Protein AF-A0AA37H0P9-F1 (afdb_monomer)

InterPro domains:
  IPR018289 MULE transposase domain [PF10551] (1-95)

pLDDT: mean 77.94, std 22.13, range [28.78, 97.38]

Solvent-accessible surface area (backbone atoms only — not comparable to full-atom values): 9605 Å² total; per-residue (Å²): 65,52,72,44,71,77,77,48,101,83,53,40,36,40,36,42,37,62,45,73,46,99,83,74,43,80,44,84,74,50,77,45,80,39,88,59,97,38,39,66,52,41,32,50,54,48,50,55,50,48,53,50,32,60,75,72,67,55,77,82,65,72,64,47,48,27,74,72,52,66,34,51,51,50,19,45,44,73,76,40,71,86,42,43,76,46,67,33,64,67,52,51,52,52,51,51,52,55,54,47,60,76,69,59,82,68,81,78,69,79,76,59,56,72,65,55,49,51,50,51,53,51,52,53,52,59,59,54,68,76,67,71,80,86,83,76,96,71,98,80,86,80,88,89,85,88,90,88,81,88,89,81,137

Radius of gyration: 22.28 Å; Cα contacts (8 Å, |Δi|>4): 137; chains: 1; bounding box: 34×63×50 Å

Secondary structure (DSSP, 8-state):
-EEE-S-STT---EEEEEEE-TTS-EEEEEEEE-SS--HHHHHHHHHHHHHHHHHTTPPPPSEEEE---HHHHHHHHHH-TTSEEEE-HHHHHHHHHHHHHHH--S-------HHHHHHHHHHHHHHHTT-PPS----S---SS--SS-----

Foldseek 3Di:
DEWDFPPDPVTFIKDWDWDADPVRDIDTDDIDTDNDDALVRLLVVLVVVVVVCVVVVPDDDQEDEYLPDPSNVVSCCVNPVRHHYDYDPVNVVVVCVVVCVVPDPDPPPPPPPPVVVVVVVVVVVVVVVVDDDPDDDDPDDPDPDDDPDDPDD

Nearest PDB structures (foldseek):
  7d5s-assembly1_3D  TM=2.917E-01  e=1.692E-02  Saccharomyces cerevisiae S288C
  8ifk-assembly1_B  TM=5.464E-01  e=1.808E-01  Thermoflavifilum thermophilum
  7mqa-assembly1_SB  TM=2.541E-01  e=8.407E-01  Homo sapiens

Structure (mmCIF, N/CA/C/O backbone):
data_AF-A0AA37H0P9-F1
#
_entry.id   AF-A0AA37H0P9-F1
#
loop_
_atom_site.group_PDB
_atom_site.id
_atom_site.type_symbol
_atom_site.label_atom_id
_atom_site.label_alt_id
_atom_site.label_comp_id
_atom_site.label_asym_id
_atom_site.label_entity_id
_atom_site.label_seq_id
_atom_site.pdbx_PDB_ins_code
_atom_site.Cartn_x
_atom_site.Cartn_y
_atom_site.Cartn_z
_atom_site.occupancy
_atom_site.B_iso_or_equiv
_atom_site.auth_seq_id
_atom_site.auth_comp_id
_atom_site.auth_asym_id
_atom_site.auth_atom_id
_atom_site.pdbx_PDB_model_num
ATOM 1 N N . MET A 1 1 ? -2.836 -3.805 -4.528 1.00 92.62 1 MET A N 1
ATOM 2 C CA . MET A 1 1 ? -3.007 -2.369 -4.255 1.00 92.62 1 MET A CA 1
ATOM 3 C C . MET A 1 1 ? -2.323 -1.640 -5.374 1.00 92.62 1 MET A C 1
ATOM 5 O O . MET A 1 1 ? -1.211 -2.029 -5.720 1.00 92.62 1 MET A O 1
ATOM 9 N N . ASP A 1 2 ? -3.015 -0.686 -5.965 1.00 90.75 2 ASP A N 1
ATOM 10 C CA . ASP A 1 2 ? -2.534 0.040 -7.132 1.00 90.75 2 ASP A CA 1
ATOM 11 C C . ASP A 1 2 ? -3.123 1.446 -7.122 1.00 90.75 2 ASP A C 1
ATOM 13 O O . ASP A 1 2 ? -4.202 1.652 -6.557 1.00 90.75 2 ASP A O 1
ATOM 17 N N . ALA A 1 3 ? -2.420 2.401 -7.716 1.00 88.19 3 ALA A N 1
ATOM 18 C CA . ALA A 1 3 ? -2.916 3.755 -7.874 1.00 88.19 3 ALA A CA 1
ATOM 19 C C . ALA A 1 3 ? -3.103 4.055 -9.363 1.00 88.19 3 ALA A C 1
ATOM 21 O O . ALA A 1 3 ? -2.183 3.962 -10.173 1.00 88.19 3 ALA A O 1
ATOM 22 N N . THR A 1 4 ? -4.341 4.364 -9.747 1.00 83.94 4 THR A N 1
ATOM 23 C CA . THR A 1 4 ? -4.698 4.637 -11.140 1.00 83.94 4 THR A CA 1
ATOM 24 C C . THR A 1 4 ? -4.865 6.134 -11.368 1.00 83.94 4 THR A C 1
ATOM 26 O O . THR A 1 4 ? -5.577 6.832 -10.643 1.00 83.94 4 THR A O 1
ATOM 29 N N . TYR A 1 5 ? -4.239 6.619 -12.437 1.00 80.38 5 TYR A N 1
ATOM 30 C CA . TYR A 1 5 ? -4.270 8.014 -12.867 1.00 80.38 5 TYR A CA 1
ATOM 31 C C . TYR A 1 5 ? -5.344 8.260 -13.934 1.00 80.38 5 TYR A C 1
ATOM 33 O O . TYR A 1 5 ? -5.801 7.336 -14.604 1.00 80.38 5 TYR A O 1
ATOM 41 N N . ASN A 1 6 ? -5.695 9.530 -14.158 1.00 73.06 6 ASN A N 1
ATOM 42 C CA . ASN A 1 6 ? -6.623 9.975 -15.211 1.00 73.06 6 ASN A CA 1
ATOM 43 C C . ASN A 1 6 ? -8.069 9.463 -15.071 1.00 73.06 6 ASN A C 1
ATOM 45 O O . ASN A 1 6 ? -8.812 9.403 -16.049 1.00 73.06 6 ASN A O 1
ATOM 49 N N . VAL A 1 7 ? -8.493 9.115 -13.857 1.00 65.31 7 VAL A N 1
ATOM 50 C CA . VAL A 1 7 ? -9.825 8.542 -13.591 1.00 65.31 7 VAL A CA 1
ATOM 51 C C . VAL A 1 7 ? -10.932 9.582 -13.369 1.00 65.31 7 VAL A C 1
ATOM 53 O O . VAL A 1 7 ? -12.100 9.218 -13.256 1.00 65.31 7 VAL A O 1
ATOM 56 N N . ASN A 1 8 ? -10.614 10.880 -13.276 1.00 68.06 8 ASN A N 1
ATOM 57 C CA . ASN A 1 8 ? -11.619 11.918 -13.023 1.00 68.06 8 ASN A CA 1
ATOM 58 C C . ASN A 1 8 ? -11.205 13.314 -13.546 1.00 68.06 8 ASN A C 1
ATOM 60 O O . ASN A 1 8 ? -10.030 13.575 -13.796 1.00 68.06 8 ASN A O 1
ATOM 64 N N . ARG A 1 9 ? -12.177 14.237 -13.659 1.00 75.44 9 ARG A N 1
ATOM 65 C CA . ARG A 1 9 ? -11.996 15.597 -14.226 1.00 75.44 9 ARG A CA 1
ATOM 66 C C . ARG A 1 9 ? -10.973 16.481 -13.504 1.00 75.44 9 ARG A C 1
ATOM 68 O O . ARG A 1 9 ? -10.554 17.491 -14.056 1.00 75.44 9 ARG A O 1
ATOM 75 N N . PHE A 1 10 ? -10.645 16.150 -12.261 1.00 72.94 10 PHE A N 1
ATOM 76 C CA . PHE A 1 10 ? -9.747 16.918 -11.402 1.00 72.94 10 PHE A CA 1
ATOM 77 C C . PHE A 1 10 ? -8.348 16.304 -11.317 1.00 72.94 10 PHE A C 1
ATOM 79 O O . PHE A 1 10 ? -7.449 16.918 -10.751 1.00 72.94 10 PHE A O 1
ATOM 86 N N . ASN A 1 11 ? -8.178 15.104 -11.877 1.00 73.75 11 ASN A N 1
ATOM 87 C CA . ASN A 1 11 ? -6.939 14.346 -11.929 1.00 73.75 11 ASN A CA 1
ATOM 88 C C . ASN A 1 11 ? -6.264 13.901 -10.597 1.00 73.75 11 ASN A C 1
ATOM 90 O O . ASN A 1 11 ? -5.074 13.596 -10.664 1.00 73.75 11 ASN A O 1
ATOM 94 N N . PRO A 1 12 ? -6.916 13.800 -9.408 1.00 82.62 12 PRO A N 1
ATOM 95 C CA . PRO A 1 12 ? -6.338 13.057 -8.293 1.00 82.62 12 PRO A CA 1
ATOM 96 C C . PRO A 1 12 ? -6.234 11.561 -8.618 1.00 82.62 12 PRO A C 1
ATOM 98 O O . PRO A 1 12 ? -7.172 11.015 -9.221 1.00 82.62 12 PRO A O 1
ATOM 101 N N . PRO A 1 13 ? -5.144 10.897 -8.199 1.00 85.38 13 PRO A N 1
ATOM 102 C CA . PRO A 1 13 ? -5.029 9.450 -8.264 1.00 85.38 13 PRO A CA 1
ATOM 103 C C . PRO A 1 13 ? -6.109 8.731 -7.455 1.00 85.38 13 PRO A C 1
ATOM 105 O O . PRO A 1 13 ? -6.470 9.145 -6.349 1.00 85.38 13 PRO A O 1
ATOM 108 N N . LEU A 1 14 ? -6.615 7.637 -8.021 1.00 89.94 14 LEU A N 1
ATOM 109 C CA . LEU A 1 14 ? -7.489 6.693 -7.335 1.00 89.94 14 LEU A CA 1
ATOM 110 C C . LEU A 1 14 ? -6.640 5.542 -6.811 1.00 89.94 14 LEU A C 1
ATOM 112 O O . LEU A 1 14 ? -6.141 4.736 -7.593 1.00 89.94 14 LEU A O 1
ATOM 116 N N . PHE A 1 15 ? -6.508 5.454 -5.495 1.00 92.56 15 PHE A N 1
ATOM 117 C CA . PHE A 1 15 ? -5.853 4.340 -4.832 1.00 92.56 15 PHE A CA 1
ATOM 118 C C . PHE A 1 15 ? -6.860 3.219 -4.568 1.00 92.56 15 PHE A C 1
ATOM 120 O O . PHE A 1 15 ? -7.876 3.426 -3.904 1.00 92.56 15 PHE A O 1
ATOM 127 N N . GLU A 1 16 ? -6.585 2.024 -5.080 1.00 93.88 16 GLU A N 1
ATOM 128 C CA . GLU A 1 16 ? -7.494 0.885 -5.019 1.00 93.88 16 GLU A CA 1
ATOM 129 C C . GLU A 1 16 ? -6.914 -0.252 -4.167 1.00 93.88 16 GLU A C 1
ATOM 131 O O . GLU A 1 16 ? -5.779 -0.719 -4.353 1.00 93.88 16 GLU A O 1
ATOM 136 N N . ILE A 1 17 ? -7.722 -0.731 -3.219 1.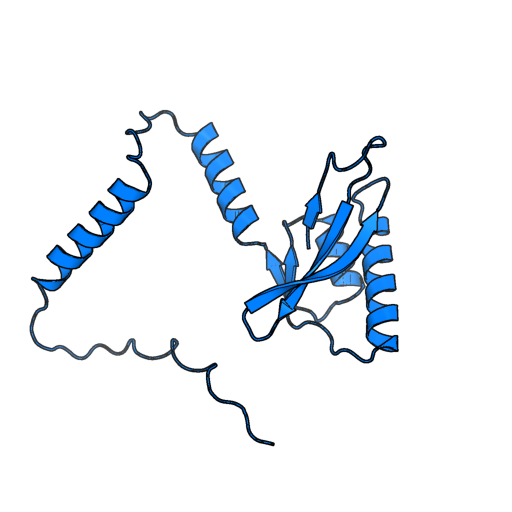00 94.94 17 ILE A N 1
ATOM 137 C CA . ILE A 1 17 ? -7.389 -1.851 -2.345 1.00 94.94 17 ILE A CA 1
ATOM 138 C C . ILE A 1 17 ? -8.344 -2.995 -2.656 1.00 94.94 17 ILE A C 1
ATOM 140 O O . ILE A 1 17 ? -9.526 -2.947 -2.323 1.00 94.94 17 ILE A O 1
ATOM 144 N N . ASN A 1 18 ? -7.793 -4.050 -3.249 1.00 95.62 18 ASN A N 1
ATOM 145 C CA . ASN A 1 18 ? -8.528 -5.245 -3.637 1.00 95.62 18 ASN A CA 1
ATOM 146 C C . ASN A 1 18 ? -8.083 -6.454 -2.805 1.00 95.62 18 ASN A C 1
ATOM 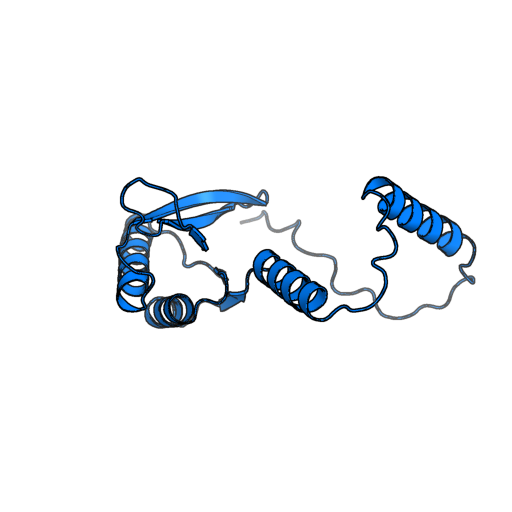148 O O . ASN A 1 18 ? -6.896 -6.609 -2.501 1.00 95.62 18 ASN A O 1
ATOM 152 N N . GLY A 1 19 ? -9.039 -7.311 -2.460 1.00 95.00 19 GLY A N 1
ATOM 153 C CA . GLY A 1 19 ? -8.829 -8.609 -1.831 1.00 95.00 19 GLY A CA 1
ATOM 154 C C . GLY A 1 19 ? -8.894 -9.748 -2.841 1.00 95.00 19 GLY A C 1
ATOM 155 O O . GLY A 1 19 ? -9.457 -9.599 -3.925 1.00 95.00 19 GLY A O 1
ATOM 156 N N . ILE A 1 20 ? -8.337 -10.898 -2.461 1.00 94.19 20 ILE A N 1
ATOM 157 C CA . ILE A 1 20 ? -8.456 -12.158 -3.200 1.00 94.19 20 ILE A CA 1
ATOM 158 C C . ILE A 1 20 ? -9.277 -13.126 -2.349 1.00 94.19 20 ILE A C 1
ATOM 160 O O . ILE A 1 20 ? -8.977 -13.332 -1.172 1.00 94.19 20 ILE A O 1
ATOM 164 N N . SER A 1 21 ? -10.336 -13.688 -2.927 1.00 92.19 21 SER A N 1
ATOM 165 C CA . SER A 1 21 ? -11.195 -14.666 -2.260 1.00 92.19 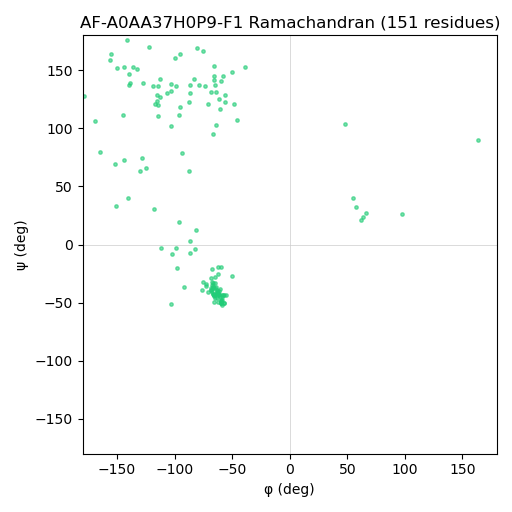21 SER A CA 1
ATOM 166 C C . SER A 1 21 ? -10.583 -16.073 -2.282 1.00 92.19 21 SER A C 1
ATOM 168 O O . SER A 1 21 ? -9.648 -16.356 -3.030 1.00 92.19 21 SER A O 1
ATOM 170 N N . ALA A 1 22 ? -11.164 -16.998 -1.513 1.00 91.12 22 ALA A N 1
ATOM 171 C CA . ALA A 1 22 ? -10.752 -18.406 -1.504 1.00 91.12 22 ALA A CA 1
ATOM 172 C C . ALA A 1 22 ? -10.932 -19.117 -2.862 1.00 91.12 22 ALA A C 1
ATOM 174 O O . ALA A 1 22 ? -10.291 -20.133 -3.109 1.00 91.12 22 ALA A O 1
ATOM 175 N N . ILE A 1 23 ? -11.770 -18.577 -3.754 1.00 94.44 23 ILE A N 1
ATOM 176 C CA . ILE A 1 23 ? -11.949 -19.076 -5.128 1.00 94.44 23 ILE A CA 1
ATOM 177 C C . ILE A 1 23 ? -11.091 -18.307 -6.144 1.00 94.44 23 ILE A C 1
ATOM 179 O O . ILE A 1 23 ? -11.379 -18.318 -7.337 1.00 94.44 23 ILE A O 1
ATOM 183 N N . ASN A 1 24 ? -10.046 -17.621 -5.668 1.00 91.75 24 ASN A N 1
ATOM 184 C CA . ASN A 1 24 ? -9.116 -16.831 -6.471 1.00 91.75 24 ASN A CA 1
ATOM 185 C C . ASN A 1 24 ? -9.796 -15.720 -7.297 1.00 91.75 24 ASN A C 1
ATOM 187 O O . ASN A 1 24 ? -9.353 -15.381 -8.394 1.00 91.75 24 ASN A O 1
ATOM 191 N N . SER A 1 25 ? -10.887 -15.153 -6.775 1.00 94.00 25 SER A N 1
ATOM 192 C CA . SER A 1 25 ? -11.560 -14.005 -7.384 1.00 94.00 25 SER A CA 1
ATOM 193 C C . SER A 1 25 ? -11.134 -12.708 -6.704 1.00 94.00 25 SER A C 1
ATOM 195 O O . SER A 1 25 ? -11.092 -12.628 -5.474 1.00 94.00 25 SER A O 1
ATOM 197 N N . THR A 1 26 ? -10.872 -11.676 -7.498 1.00 94.19 26 THR A N 1
ATOM 198 C CA . THR A 1 26 ? -10.595 -10.331 -6.989 1.00 94.19 26 THR A CA 1
ATOM 199 C C . THR A 1 26 ? -11.896 -9.636 -6.599 1.00 94.19 26 THR A C 1
ATOM 201 O O . THR A 1 26 ? -12.880 -9.712 -7.334 1.00 94.19 26 THR A O 1
ATOM 204 N N . PHE A 1 27 ? -11.909 -8.945 -5.461 1.00 94.38 27 PHE A N 1
ATOM 205 C CA . PHE A 1 27 ? -13.028 -8.099 -5.045 1.00 94.38 27 PHE A CA 1
ATOM 206 C C . PHE A 1 27 ? -12.520 -6.796 -4.410 1.00 94.38 27 PHE A C 1
ATOM 208 O O . PHE A 1 27 ? -11.472 -6.812 -3.758 1.00 94.38 27 PHE A O 1
ATOM 215 N N . PRO A 1 28 ? -13.235 -5.673 -4.571 1.00 95.06 28 PRO A N 1
ATOM 216 C CA . PRO A 1 28 ? -12.830 -4.411 -3.969 1.00 95.06 28 PRO A CA 1
ATOM 217 C C . PRO A 1 28 ? -13.073 -4.413 -2.459 1.00 95.06 28 PRO A C 1
ATOM 219 O O . PRO A 1 28 ? -14.128 -4.841 -1.992 1.00 95.06 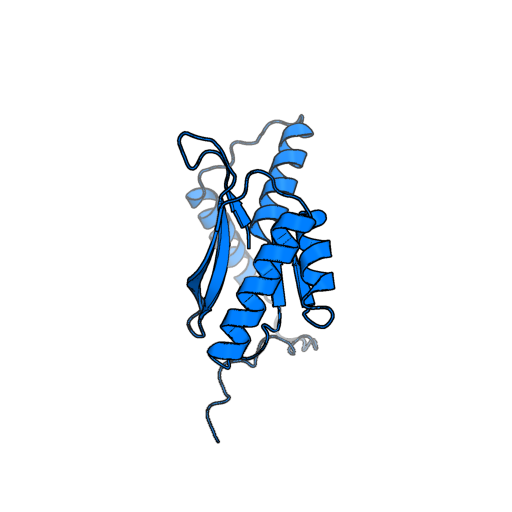28 PRO A O 1
ATOM 222 N N . ILE A 1 29 ? -12.095 -3.917 -1.701 1.00 94.12 29 ILE A N 1
ATOM 223 C CA . ILE A 1 29 ? -12.187 -3.716 -0.247 1.00 94.12 29 ILE A CA 1
ATOM 224 C C . ILE A 1 29 ? -12.416 -2.237 0.056 1.00 94.12 29 ILE A C 1
ATOM 226 O O . ILE A 1 29 ? -13.322 -1.894 0.811 1.00 94.12 29 ILE A O 1
ATOM 230 N N . ALA A 1 30 ? -11.583 -1.363 -0.508 1.00 94.06 30 ALA A N 1
ATOM 231 C CA . ALA A 1 30 ? -11.623 0.066 -0.234 1.00 94.06 30 ALA A CA 1
ATOM 232 C C . ALA A 1 30 ? -11.023 0.877 -1.385 1.00 94.06 30 ALA A C 1
ATOM 234 O O . ALA A 1 30 ? -10.206 0.380 -2.163 1.00 94.06 30 ALA A O 1
ATOM 235 N N . TYR A 1 31 ? -11.403 2.152 -1.426 1.00 93.06 31 TYR A N 1
ATOM 236 C CA . TYR A 1 31 ? -10.895 3.142 -2.365 1.00 93.06 31 TYR A CA 1
ATOM 237 C C . TYR A 1 31 ? -10.412 4.366 -1.595 1.00 93.06 31 TYR A C 1
ATOM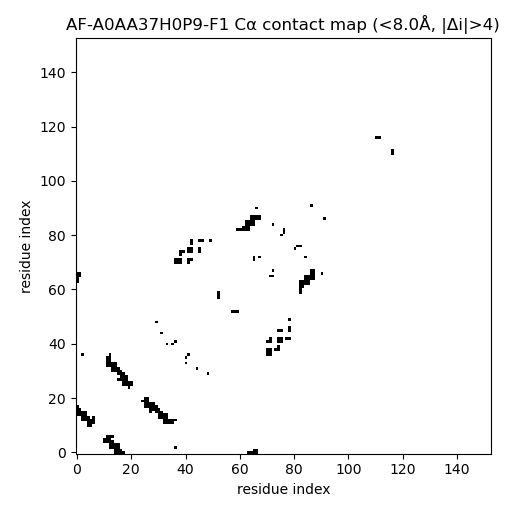 239 O O . TYR A 1 31 ? -11.073 4.820 -0.660 1.00 93.06 31 TYR A O 1
ATOM 247 N N . GLY A 1 32 ? -9.280 4.915 -2.011 1.00 90.81 32 GLY A N 1
ATOM 248 C CA . GLY A 1 32 ? -8.775 6.206 -1.577 1.00 90.81 32 GLY A CA 1
ATOM 249 C C . GLY A 1 32 ? -8.761 7.175 -2.752 1.00 90.81 32 GLY A C 1
ATOM 250 O O . GLY A 1 32 ? -8.320 6.825 -3.842 1.00 90.81 32 GLY A O 1
ATOM 251 N N . LEU A 1 33 ? -9.203 8.411 -2.524 1.00 89.56 33 LEU A N 1
ATOM 252 C CA . LEU A 1 33 ? -8.986 9.510 -3.462 1.00 89.56 33 LEU A CA 1
ATOM 253 C C . LEU A 1 33 ? -8.123 10.568 -2.779 1.00 89.56 33 LEU A C 1
ATOM 255 O O . LEU A 1 33 ? -8.492 11.063 -1.714 1.00 89.56 33 LEU A O 1
ATOM 259 N N . GLY A 1 34 ? -6.964 10.868 -3.357 1.00 83.38 34 GLY A N 1
ATOM 260 C CA . GLY A 1 34 ? -5.969 11.754 -2.756 1.00 83.38 34 GLY A CA 1
ATOM 261 C C . GLY A 1 34 ? -5.395 12.728 -3.772 1.00 83.38 34 GLY A C 1
ATOM 262 O O . GLY A 1 34 ? -5.369 12.417 -4.958 1.00 83.38 34 GLY A O 1
ATOM 263 N N . PRO A 1 35 ? -4.936 13.915 -3.346 1.00 78.69 35 PRO A N 1
ATOM 264 C CA . PRO A 1 35 ? -4.309 14.865 -4.260 1.00 78.69 35 PRO A CA 1
ATOM 265 C C . PRO A 1 35 ? -2.954 14.362 -4.780 1.00 78.69 35 PRO A C 1
ATOM 267 O O . PRO A 1 35 ? -2.568 14.709 -5.897 1.00 78.69 35 PRO A O 1
ATOM 270 N N . HIS A 1 36 ? -2.248 13.546 -3.989 1.00 81.56 36 HIS A N 1
ATOM 271 C CA . HIS A 1 36 ? -0.893 13.073 -4.262 1.00 81.56 36 HIS A CA 1
ATOM 272 C C . HIS A 1 36 ? -0.698 11.629 -3.778 1.00 81.56 36 HIS A C 1
ATOM 274 O O . HIS A 1 36 ? -1.344 11.192 -2.829 1.00 81.56 36 HIS A O 1
ATOM 280 N N . GLU A 1 37 ? 0.217 10.911 -4.428 1.00 88.50 37 GLU A N 1
ATOM 281 C CA . GLU A 1 37 ? 0.705 9.594 -4.004 1.00 88.50 37 GLU A CA 1
ATOM 282 C C . GLU A 1 37 ? 1.965 9.769 -3.157 1.00 88.50 37 GLU A C 1
ATOM 284 O O . GLU A 1 37 ? 3.093 9.644 -3.634 1.00 88.50 37 GLU A O 1
ATOM 289 N N . ASP A 1 38 ? 1.774 10.132 -1.893 1.00 92.00 38 ASP A N 1
ATOM 290 C CA . ASP A 1 38 ? 2.859 10.284 -0.931 1.00 92.00 38 ASP A CA 1
ATOM 291 C C . ASP A 1 38 ? 2.669 9.387 0.298 1.00 92.00 38 ASP A C 1
ATOM 293 O O . ASP A 1 38 ? 1.655 8.709 0.487 1.00 92.00 38 ASP A O 1
ATOM 297 N N . GLU A 1 39 ? 3.715 9.318 1.122 1.00 95.25 39 GLU A N 1
ATOM 298 C CA . GLU A 1 39 ? 3.761 8.398 2.257 1.00 95.25 39 GLU A CA 1
ATOM 299 C C . GLU A 1 39 ? 2.725 8.770 3.323 1.00 95.25 39 GLU A C 1
ATOM 301 O O . GLU A 1 39 ? 2.161 7.882 3.964 1.00 95.25 39 GLU A O 1
ATOM 306 N N . GLU A 1 40 ? 2.437 10.064 3.486 1.00 94.94 40 GLU A N 1
ATOM 307 C CA . GLU A 1 40 ? 1.427 10.558 4.420 1.00 94.94 40 GLU A CA 1
ATOM 308 C C . GLU A 1 40 ? 0.033 10.097 3.988 1.00 94.94 40 GLU A C 1
ATOM 310 O O . GLU A 1 40 ? -0.693 9.492 4.784 1.00 94.94 40 GLU A O 1
ATOM 315 N N . TYR A 1 41 ? -0.299 10.294 2.712 1.00 93.56 41 TYR A N 1
ATOM 316 C CA . TYR A 1 41 ? -1.563 9.877 2.126 1.00 93.56 41 TYR A CA 1
ATOM 317 C C . TYR A 1 41 ? -1.777 8.363 2.239 1.00 93.56 41 TYR A C 1
ATOM 319 O O . TYR A 1 41 ? -2.801 7.915 2.765 1.00 93.56 41 TYR A O 1
ATOM 327 N N . PHE A 1 42 ? -0.797 7.553 1.828 1.00 95.12 42 PHE A N 1
ATOM 328 C CA . PHE A 1 42 ? -0.918 6.099 1.935 1.00 95.12 42 PHE A CA 1
ATOM 329 C C . PHE A 1 42 ? -0.987 5.625 3.389 1.00 95.12 42 PHE A C 1
ATOM 331 O O . PHE A 1 42 ? -1.747 4.706 3.701 1.00 95.12 42 PHE A O 1
ATOM 338 N N . THR A 1 43 ? -0.243 6.260 4.301 1.00 96.31 43 THR A N 1
ATOM 339 C CA . THR A 1 43 ? -0.304 5.935 5.734 1.00 96.31 43 THR A CA 1
ATOM 340 C C . THR A 1 43 ? -1.694 6.210 6.283 1.00 96.31 43 THR A C 1
ATOM 342 O O . THR A 1 43 ? -2.236 5.386 7.022 1.00 96.31 43 THR A O 1
ATOM 345 N N . TRP A 1 44 ? -2.294 7.339 5.903 1.00 95.62 44 TRP A N 1
ATOM 346 C CA . TRP A 1 44 ? -3.669 7.656 6.264 1.00 95.62 44 TRP A CA 1
ATOM 347 C C . TRP A 1 44 ? -4.638 6.589 5.737 1.00 95.62 44 TRP A C 1
ATOM 349 O O . TRP A 1 44 ? -5.378 6.012 6.536 1.00 95.62 44 TRP A O 1
ATOM 359 N N . CYS A 1 45 ? -4.569 6.223 4.450 1.00 95.25 45 CYS A N 1
ATOM 360 C CA . CYS A 1 45 ? -5.409 5.163 3.877 1.00 95.25 45 CYS A CA 1
ATOM 361 C C . CYS A 1 45 ? -5.275 3.832 4.634 1.00 95.25 45 CYS A C 1
ATOM 363 O O . CYS A 1 45 ? -6.279 3.184 4.934 1.00 95.25 45 CYS A O 1
ATOM 365 N N . PHE A 1 46 ? -4.051 3.427 4.985 1.00 96.06 46 PHE A N 1
ATOM 366 C CA . PHE A 1 46 ? -3.829 2.191 5.732 1.00 96.06 46 PHE A CA 1
ATOM 367 C C . PHE A 1 46 ? -4.369 2.233 7.159 1.00 96.06 46 PHE A C 1
ATOM 369 O O . PHE A 1 46 ? -4.861 1.209 7.629 1.00 96.06 46 PHE A O 1
ATOM 376 N N . ARG A 1 47 ? -4.317 3.386 7.837 1.00 97.06 47 ARG A N 1
ATOM 377 C CA . ARG A 1 47 ? -4.922 3.554 9.168 1.00 97.06 47 ARG A CA 1
ATOM 378 C C . ARG A 1 47 ? -6.439 3.435 9.113 1.00 97.06 47 ARG A C 1
ATOM 380 O O . ARG A 1 47 ? -7.005 2.730 9.937 1.00 97.06 47 ARG A O 1
ATOM 387 N N . GLN A 1 48 ? -7.076 4.049 8.117 1.00 96.12 48 GLN A N 1
ATOM 388 C CA . GLN A 1 48 ? -8.524 3.917 7.917 1.00 96.12 48 GLN A CA 1
ATOM 389 C C . GLN A 1 48 ? -8.923 2.467 7.613 1.00 96.12 48 GLN A C 1
ATOM 391 O O . GLN A 1 48 ? -9.905 1.959 8.151 1.00 96.12 48 GLN A O 1
ATOM 396 N N . LEU A 1 49 ? -8.126 1.766 6.800 1.00 95.81 49 LEU A N 1
ATOM 397 C CA . LEU A 1 49 ? -8.336 0.342 6.549 1.00 95.81 49 LEU A CA 1
ATOM 398 C C . LEU A 1 49 ? -8.175 -0.501 7.825 1.00 95.81 49 LEU A C 1
ATOM 400 O O . LEU A 1 49 ? -8.941 -1.439 8.031 1.00 95.81 49 LEU A O 1
ATOM 404 N N . GLU A 1 50 ? -7.196 -0.180 8.672 1.00 96.12 50 GLU A N 1
ATOM 405 C CA . GLU A 1 50 ? -6.957 -0.885 9.934 1.00 96.12 50 GLU A CA 1
ATOM 406 C C . GLU A 1 50 ? -8.101 -0.674 10.934 1.00 96.12 50 GLU A C 1
ATOM 408 O O . GLU A 1 50 ? -8.551 -1.637 11.553 1.00 96.12 50 GLU A O 1
ATOM 413 N N . GLU A 1 51 ? -8.611 0.553 11.052 1.00 96.19 51 GLU A N 1
ATOM 414 C CA . GLU A 1 51 ? -9.791 0.875 11.866 1.00 96.19 51 GLU A CA 1
ATOM 415 C C . GLU A 1 51 ? -11.004 0.051 11.420 1.00 96.19 51 GLU A C 1
ATOM 417 O O . GLU A 1 51 ? -11.601 -0.661 12.232 1.00 96.19 51 GLU A O 1
ATOM 422 N N . LEU A 1 52 ? -11.299 0.052 10.114 1.00 95.00 52 LEU A N 1
ATOM 423 C CA . LEU A 1 52 ? -12.383 -0.746 9.545 1.00 95.00 52 LEU A CA 1
ATOM 424 C C . LEU A 1 52 ? -12.178 -2.239 9.828 1.00 95.00 52 LEU A C 1
ATOM 426 O O . LEU A 1 52 ? -13.092 -2.915 10.296 1.00 95.00 52 LEU A O 1
ATOM 430 N N . ARG A 1 53 ? -10.969 -2.765 9.588 1.00 95.00 53 ARG A N 1
ATOM 431 C CA . ARG A 1 53 ? -10.630 -4.175 9.834 1.00 95.00 53 ARG A CA 1
ATOM 432 C C . ARG A 1 53 ? -10.885 -4.568 11.291 1.00 95.00 53 ARG A C 1
ATOM 434 O O . ARG A 1 53 ? -11.403 -5.661 11.535 1.00 95.00 53 ARG A O 1
ATOM 441 N N . GLN A 1 54 ? -10.507 -3.714 12.243 1.00 96.06 54 GLN A N 1
ATOM 442 C CA . GLN A 1 54 ? -10.734 -3.942 13.671 1.00 96.06 54 GLN A CA 1
ATOM 443 C C . GLN A 1 54 ? -12.227 -3.920 14.020 1.00 96.06 54 GLN A C 1
ATOM 445 O O . GLN A 1 54 ? -12.682 -4.800 14.753 1.00 96.06 54 GLN A O 1
ATOM 450 N N . GLU A 1 55 ? -12.992 -2.980 13.459 1.00 96.38 55 GLU A N 1
ATOM 451 C CA . GLU A 1 55 ? -14.442 -2.874 13.653 1.00 96.38 55 GLU A CA 1
ATOM 452 C C . GLU A 1 55 ? -15.170 -4.142 13.186 1.00 96.38 55 GLU A C 1
ATOM 454 O O . GLU A 1 55 ? -15.948 -4.734 13.940 1.00 96.38 55 GLU A O 1
ATOM 459 N N . VAL A 1 56 ? -14.854 -4.620 11.978 1.00 95.50 56 VAL A N 1
ATOM 460 C CA . VAL A 1 56 ? -15.470 -5.829 11.403 1.00 95.50 56 VAL A CA 1
ATOM 461 C C . VAL A 1 56 ? -14.771 -7.135 11.806 1.00 95.50 56 VAL A C 1
ATOM 463 O O . VAL A 1 56 ? -15.173 -8.212 11.370 1.00 95.50 56 VAL A O 1
ATOM 466 N N . LYS A 1 57 ? -13.745 -7.060 12.667 1.00 95.62 57 LYS A N 1
ATOM 467 C CA . LYS A 1 57 ? -12.992 -8.197 13.234 1.00 95.62 57 LYS A CA 1
ATOM 468 C C . LYS A 1 57 ? -12.400 -9.152 12.188 1.00 95.62 57 LYS A C 1
ATOM 470 O O . LYS A 1 57 ? -12.379 -10.367 12.384 1.00 95.62 57 LYS A O 1
ATOM 475 N N . ILE A 1 58 ? -11.881 -8.608 11.091 1.00 93.12 58 ILE A N 1
ATOM 476 C CA . ILE A 1 58 ? -11.190 -9.389 10.053 1.00 93.12 58 ILE A CA 1
ATOM 477 C C . ILE A 1 58 ? -9.731 -9.614 10.469 1.00 93.12 58 ILE A C 1
ATOM 479 O O . ILE A 1 58 ? -9.105 -8.726 11.038 1.00 93.12 58 ILE A O 1
ATOM 483 N N . SER A 1 59 ? -9.149 -10.784 10.203 1.00 92.88 59 SER A N 1
ATOM 484 C CA . SER A 1 59 ? -7.722 -11.037 10.464 1.00 92.88 59 SER A CA 1
ATOM 485 C C . SER A 1 59 ? -6.811 -10.176 9.579 1.00 92.88 59 SER A C 1
ATOM 487 O O . SER A 1 59 ? -7.183 -9.811 8.467 1.00 92.88 59 SER A O 1
ATOM 489 N N . LEU A 1 60 ? -5.586 -9.887 10.030 1.00 93.88 60 LEU A N 1
ATOM 490 C CA . LEU A 1 60 ? -4.594 -9.230 9.173 1.00 93.88 60 LEU A CA 1
ATOM 491 C C . LEU A 1 60 ? -4.332 -10.050 7.896 1.00 93.88 60 LEU A C 1
ATOM 493 O O . LEU A 1 60 ? -4.338 -11.285 7.950 1.00 93.88 60 LEU A O 1
ATOM 497 N N . PRO A 1 61 ? -4.077 -9.393 6.752 1.00 92.56 61 PRO A N 1
ATOM 498 C CA . PRO A 1 61 ? -3.659 -10.100 5.553 1.00 92.56 61 PRO A CA 1
ATOM 499 C C . PRO A 1 61 ? -2.276 -10.726 5.765 1.00 92.56 61 PRO A C 1
ATOM 501 O O . PRO A 1 61 ? -1.402 -10.138 6.394 1.00 92.56 61 PRO A O 1
ATOM 504 N N . HIS A 1 62 ? -2.047 -11.903 5.183 1.00 93.56 62 HIS A N 1
ATOM 505 C CA . HIS A 1 62 ? -0.724 -12.537 5.201 1.00 93.56 62 HIS A CA 1
ATOM 506 C C . HIS A 1 62 ? 0.269 -11.825 4.274 1.00 93.56 62 HIS A C 1
ATOM 508 O O . HIS A 1 62 ? 1.469 -11.779 4.551 1.00 93.56 62 HIS A O 1
ATOM 514 N N . VAL A 1 63 ? -0.230 -11.293 3.153 1.00 95.94 63 VAL A N 1
ATOM 515 C CA . VAL A 1 63 ? 0.584 -10.670 2.110 1.00 95.94 63 VAL A CA 1
ATOM 516 C C . VAL A 1 63 ? -0.105 -9.418 1.578 1.00 95.94 63 VAL A C 1
ATOM 518 O O . VAL A 1 63 ? -1.300 -9.436 1.295 1.00 95.94 63 VAL A O 1
ATOM 521 N N . ILE A 1 64 ? 0.673 -8.355 1.383 1.00 96.38 64 ILE A N 1
ATOM 522 C CA . ILE A 1 64 ? 0.294 -7.169 0.609 1.00 96.38 64 ILE A CA 1
ATOM 523 C C . ILE A 1 64 ? 1.053 -7.202 -0.720 1.00 96.38 64 ILE A C 1
ATOM 525 O O . ILE A 1 64 ? 2.269 -7.398 -0.742 1.00 96.38 64 ILE A O 1
ATOM 529 N N . ILE A 1 65 ? 0.332 -7.012 -1.827 1.00 95.94 65 ILE A N 1
ATOM 530 C CA . ILE A 1 65 ? 0.892 -6.966 -3.183 1.00 95.94 65 ILE A CA 1
ATOM 531 C C . ILE A 1 65 ? 0.675 -5.563 -3.765 1.00 95.94 65 ILE A C 1
ATOM 533 O O . ILE A 1 65 ? -0.471 -5.108 -3.841 1.00 95.94 65 ILE A O 1
ATOM 537 N N . SER A 1 66 ? 1.751 -4.895 -4.188 1.00 94.56 66 SER A N 1
ATOM 538 C CA . SER A 1 66 ? 1.722 -3.541 -4.772 1.00 94.56 66 SER A CA 1
ATOM 539 C C . SER A 1 66 ? 2.703 -3.356 -5.940 1.00 94.56 66 SER A C 1
ATOM 541 O O . SER A 1 66 ? 3.458 -4.264 -6.283 1.00 94.56 66 SER A O 1
ATOM 543 N N . ASP A 1 67 ? 2.685 -2.195 -6.586 1.00 86.75 67 ASP A N 1
ATOM 544 C CA . ASP A 1 67 ? 3.448 -1.800 -7.782 1.00 86.75 67 ASP A CA 1
ATOM 545 C C . ASP A 1 67 ? 4.907 -1.346 -7.534 1.00 86.75 67 ASP A C 1
ATOM 547 O O . ASP A 1 67 ? 5.586 -0.888 -8.448 1.00 86.75 67 ASP A O 1
ATOM 551 N N . PHE A 1 68 ? 5.441 -1.581 -6.330 1.00 83.69 68 PHE A N 1
ATOM 552 C CA . PHE A 1 68 ? 6.768 -1.129 -5.874 1.00 83.69 68 PHE A CA 1
ATOM 553 C C . PHE A 1 68 ? 6.918 0.395 -5.738 1.00 83.69 68 PHE A C 1
ATOM 555 O O . PHE A 1 68 ? 8.039 0.911 -5.761 1.00 83.69 68 PHE A O 1
ATOM 562 N N . ASP A 1 69 ? 5.823 1.114 -5.492 1.00 91.62 69 ASP A N 1
ATOM 563 C CA . ASP A 1 69 ? 5.916 2.484 -5.002 1.00 91.62 69 ASP A CA 1
ATOM 564 C C . ASP A 1 69 ? 6.578 2.538 -3.604 1.00 91.62 69 ASP A C 1
ATOM 566 O O . ASP A 1 69 ? 6.254 1.777 -2.681 1.00 91.62 69 ASP A O 1
ATOM 570 N N . LYS A 1 70 ? 7.564 3.432 -3.448 1.00 94.19 70 LYS A N 1
ATOM 571 C CA . LYS A 1 70 ? 8.359 3.549 -2.216 1.00 94.19 70 LYS A CA 1
ATOM 572 C C . LYS A 1 70 ? 7.542 4.131 -1.061 1.00 94.19 70 LYS A C 1
ATOM 574 O O . LYS A 1 70 ? 7.696 3.661 0.066 1.00 94.19 70 LYS A O 1
ATOM 579 N N . ALA A 1 71 ? 6.712 5.133 -1.333 1.00 94.81 71 ALA A N 1
ATOM 580 C CA . ALA A 1 71 ? 5.851 5.752 -0.337 1.00 94.81 71 ALA A CA 1
ATOM 581 C C . ALA A 1 71 ? 4.803 4.749 0.161 1.00 94.81 71 ALA A C 1
ATOM 583 O O . ALA A 1 71 ? 4.646 4.570 1.369 1.00 94.81 71 ALA A O 1
ATOM 584 N N . LEU A 1 72 ? 4.179 4.003 -0.753 1.00 94.94 72 LEU A N 1
ATOM 585 C CA . LEU A 1 72 ? 3.219 2.953 -0.429 1.00 94.94 72 LEU A CA 1
ATOM 586 C C . LEU A 1 72 ? 3.859 1.834 0.401 1.00 94.94 72 LEU A C 1
ATOM 588 O O . LEU A 1 72 ? 3.291 1.387 1.399 1.00 94.94 72 LEU A O 1
ATOM 592 N N . LYS A 1 73 ? 5.068 1.401 0.023 1.00 95.50 73 LYS A N 1
ATOM 593 C CA . LYS A 1 73 ? 5.840 0.396 0.769 1.00 95.50 73 LYS A CA 1
ATOM 594 C C . LYS A 1 73 ? 6.132 0.848 2.202 1.00 95.50 73 LYS A C 1
ATOM 596 O O . LYS A 1 73 ? 5.940 0.071 3.142 1.00 95.50 73 LYS A O 1
ATOM 601 N N . ASN A 1 74 ? 6.612 2.079 2.370 1.00 96.75 74 ASN A N 1
ATOM 602 C CA . ASN A 1 74 ? 6.928 2.639 3.682 1.00 96.75 74 ASN A CA 1
ATOM 603 C C . ASN A 1 74 ? 5.673 2.764 4.552 1.00 9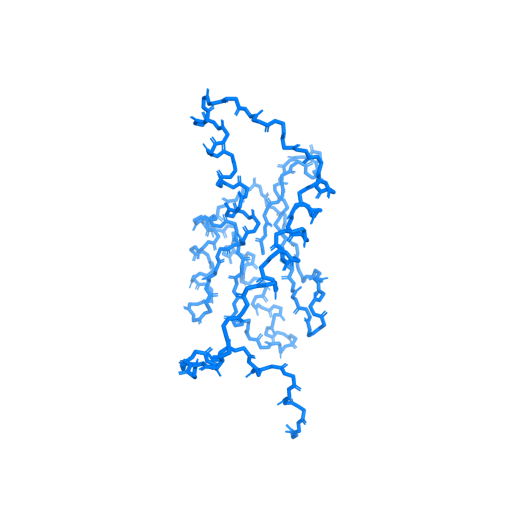6.75 74 ASN A C 1
ATOM 605 O O . ASN A 1 74 ? 5.672 2.298 5.690 1.00 96.75 74 ASN A O 1
ATOM 609 N N . ALA A 1 75 ? 4.586 3.294 3.992 1.00 96.62 75 ALA A N 1
ATOM 610 C CA . ALA A 1 75 ? 3.303 3.408 4.671 1.00 96.62 75 ALA A CA 1
ATOM 611 C C . ALA A 1 75 ? 2.763 2.039 5.122 1.00 96.62 75 ALA A C 1
ATOM 613 O O . ALA A 1 75 ? 2.335 1.873 6.267 1.00 96.62 75 ALA A O 1
ATOM 614 N N . ALA A 1 76 ? 2.857 1.024 4.257 1.00 96.19 76 ALA A N 1
ATOM 615 C CA . ALA A 1 76 ? 2.470 -0.341 4.596 1.00 96.19 76 ALA A CA 1
ATOM 616 C C . ALA A 1 76 ? 3.344 -0.927 5.719 1.00 96.19 76 ALA A C 1
ATOM 618 O O . ALA A 1 76 ? 2.817 -1.602 6.597 1.00 96.19 76 ALA A O 1
ATOM 619 N N . LEU A 1 77 ? 4.659 -0.661 5.732 1.00 96.31 77 LEU A N 1
ATOM 620 C CA . LEU A 1 77 ? 5.551 -1.090 6.823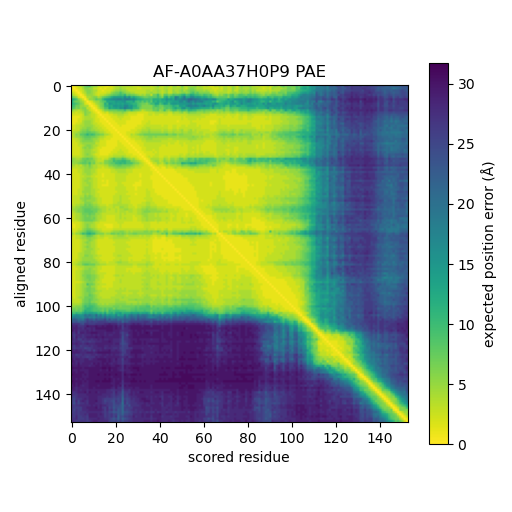 1.00 96.31 77 LEU A CA 1
ATOM 621 C C . LEU A 1 77 ? 5.231 -0.378 8.143 1.00 96.31 77 LEU A C 1
ATOM 623 O O . LEU A 1 77 ? 5.340 -0.990 9.203 1.00 96.31 77 LEU A O 1
ATOM 627 N N . ALA A 1 78 ? 4.838 0.895 8.085 1.00 97.38 78 ALA A N 1
ATOM 628 C CA . ALA A 1 78 ? 4.508 1.686 9.263 1.00 97.38 78 ALA A CA 1
ATOM 629 C C . ALA A 1 78 ? 3.222 1.204 9.955 1.00 97.38 78 ALA A C 1
ATOM 631 O O . ALA A 1 78 ? 3.153 1.213 11.184 1.00 97.38 78 ALA A O 1
ATOM 632 N N . VAL A 1 79 ? 2.211 0.779 9.187 1.00 97.00 79 VAL A N 1
ATOM 633 C CA . VAL A 1 79 ? 0.923 0.308 9.733 1.00 97.00 79 VAL A CA 1
ATOM 634 C C . VAL A 1 79 ? 0.907 -1.209 9.958 1.00 97.00 79 VAL A C 1
ATOM 636 O O . VAL A 1 79 ? 0.373 -1.676 10.962 1.00 97.00 79 VAL A O 1
ATOM 639 N N . TYR A 1 80 ? 1.539 -1.982 9.074 1.00 96.44 80 TYR A N 1
ATOM 640 C CA . TYR A 1 80 ? 1.545 -3.447 9.089 1.00 96.44 80 TYR A CA 1
ATOM 641 C C . TYR A 1 80 ? 2.974 -4.024 9.101 1.00 96.44 80 TYR A C 1
ATOM 643 O O . TYR A 1 80 ? 3.373 -4.716 8.160 1.00 96.44 80 TYR A O 1
ATOM 651 N N . PRO A 1 81 ? 3.761 -3.810 10.173 1.00 95.88 81 PRO A N 1
ATOM 652 C CA . PRO A 1 81 ? 5.1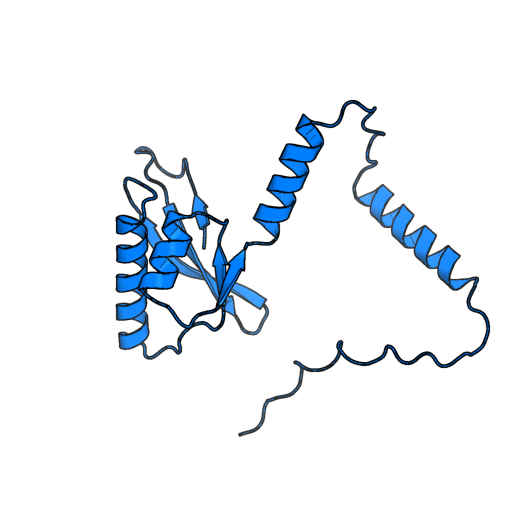89 -4.155 10.198 1.00 95.88 81 PRO A CA 1
ATOM 653 C C . PRO A 1 81 ? 5.479 -5.654 10.038 1.00 95.88 81 PRO A C 1
ATOM 655 O O . PRO A 1 81 ? 6.551 -6.031 9.573 1.00 95.88 81 PRO A O 1
ATOM 658 N N . ASN A 1 82 ? 4.522 -6.513 10.403 1.00 95.94 82 ASN A N 1
ATOM 659 C CA . ASN A 1 82 ? 4.667 -7.970 10.350 1.00 95.94 82 ASN A CA 1
ATOM 660 C C . ASN A 1 82 ? 4.038 -8.603 9.097 1.00 95.94 82 ASN A C 1
ATOM 662 O O . ASN A 1 82 ? 4.121 -9.818 8.925 1.00 95.94 82 ASN A O 1
ATOM 666 N N . VAL A 1 83 ? 3.386 -7.814 8.235 1.00 96.75 83 VAL A N 1
ATOM 667 C CA . VAL A 1 83 ? 2.750 -8.329 7.016 1.00 96.75 83 VAL A CA 1
ATOM 668 C C . VAL A 1 83 ? 3.773 -8.377 5.891 1.00 96.75 83 VAL A C 1
ATOM 670 O O . VAL A 1 83 ? 4.465 -7.399 5.601 1.00 96.75 83 VAL A O 1
ATOM 673 N N . GLN A 1 84 ? 3.864 -9.523 5.220 1.00 96.81 84 GLN A N 1
ATOM 674 C CA . GLN A 1 84 ? 4.814 -9.698 4.133 1.00 96.81 84 GLN A CA 1
ATOM 675 C C . GLN A 1 84 ? 4.420 -8.836 2.930 1.00 96.81 84 GLN A C 1
ATOM 677 O O . GLN A 1 84 ? 3.294 -8.903 2.445 1.00 96.81 84 GLN A O 1
ATOM 682 N N . GLN A 1 85 ? 5.373 -8.092 2.376 1.00 95.62 85 GLN A N 1
ATOM 683 C CA . GLN A 1 85 ? 5.150 -7.310 1.161 1.00 95.62 85 GLN A CA 1
ATOM 684 C C . GLN A 1 85 ? 5.765 -7.995 -0.061 1.00 95.62 85 GLN A C 1
ATOM 686 O O . GLN A 1 85 ? 6.874 -8.544 -0.010 1.00 95.62 85 GLN A O 1
ATOM 691 N N . ARG A 1 86 ? 5.033 -7.973 -1.173 1.00 95.50 86 ARG A N 1
ATOM 692 C CA . ARG A 1 86 ? 5.437 -8.524 -2.469 1.00 95.50 86 ARG A CA 1
ATOM 693 C C . ARG A 1 86 ? 5.152 -7.515 -3.576 1.00 95.50 86 ARG A C 1
ATOM 695 O O . ARG A 1 86 ? 4.233 -6.709 -3.485 1.00 95.50 86 ARG A O 1
ATOM 702 N N . ILE A 1 87 ? 5.950 -7.589 -4.634 1.00 94.06 87 ILE A N 1
ATOM 703 C CA . ILE A 1 87 ? 5.748 -6.778 -5.832 1.00 94.06 87 ILE A CA 1
ATOM 704 C C . ILE A 1 87 ? 4.773 -7.518 -6.746 1.00 94.06 87 ILE A C 1
ATOM 706 O O . ILE A 1 87 ? 4.869 -8.734 -6.920 1.00 94.06 87 ILE A O 1
ATOM 710 N N . CYS A 1 88 ? 3.840 -6.780 -7.329 1.00 93.75 88 CYS A N 1
ATOM 711 C CA . CYS A 1 88 ? 2.899 -7.280 -8.310 1.00 93.75 88 CYS A CA 1
ATOM 712 C C . CYS A 1 88 ? 3.640 -7.806 -9.544 1.00 93.75 88 CYS A C 1
ATOM 714 O O . CYS A 1 88 ? 4.415 -7.088 -10.181 1.00 93.75 88 CYS A O 1
ATOM 716 N N . LEU A 1 89 ? 3.369 -9.060 -9.908 1.00 93.94 89 LEU A N 1
ATOM 717 C CA . LEU A 1 89 ? 4.000 -9.709 -11.055 1.00 93.94 89 LEU A CA 1
ATOM 718 C C . LEU A 1 89 ? 3.702 -8.973 -12.368 1.00 93.94 89 LEU A C 1
ATOM 720 O O . LEU A 1 89 ? 4.594 -8.823 -13.197 1.00 93.94 89 LEU A O 1
ATOM 724 N N . TRP A 1 90 ? 2.479 -8.462 -12.532 1.00 90.94 90 TRP A N 1
ATOM 725 C CA . TRP A 1 90 ? 2.091 -7.685 -13.711 1.00 90.94 90 TRP A CA 1
ATOM 726 C C . TRP A 1 90 ? 2.973 -6.441 -13.888 1.00 90.94 90 TRP A C 1
ATOM 728 O O . TRP A 1 90 ? 3.503 -6.205 -14.974 1.00 90.94 90 TRP A O 1
ATOM 738 N N . HIS A 1 91 ? 3.226 -5.704 -12.801 1.00 90.25 91 HIS A N 1
ATOM 739 C CA . HIS A 1 91 ? 4.118 -4.545 -12.812 1.00 90.25 91 HIS A CA 1
ATOM 740 C C . HIS A 1 91 ? 5.561 -4.927 -13.151 1.00 90.25 91 HIS A C 1
ATOM 742 O O . HIS A 1 91 ? 6.195 -4.251 -13.961 1.00 90.25 91 HIS A O 1
ATOM 748 N N . ILE A 1 92 ? 6.069 -6.039 -12.605 1.00 93.06 92 ILE A N 1
ATOM 749 C CA . ILE A 1 92 ? 7.403 -6.555 -12.956 1.00 93.06 92 ILE A CA 1
ATOM 750 C C . ILE A 1 92 ? 7.485 -6.840 -14.457 1.00 93.06 92 ILE A C 1
ATOM 752 O O . ILE A 1 92 ? 8.399 -6.349 -15.120 1.00 93.06 92 ILE A O 1
ATOM 756 N N . ILE A 1 93 ? 6.532 -7.603 -14.998 1.00 94.25 93 ILE A N 1
ATOM 757 C CA . ILE A 1 93 ? 6.516 -7.998 -16.412 1.00 94.25 93 ILE A CA 1
ATOM 758 C C . ILE A 1 93 ? 6.464 -6.760 -17.308 1.00 94.25 93 ILE A C 1
ATOM 760 O O . ILE A 1 93 ? 7.296 -6.617 -18.204 1.00 94.25 93 ILE A O 1
ATOM 764 N N . ASN A 1 94 ? 5.553 -5.825 -17.035 1.00 90.19 94 ASN A N 1
ATOM 765 C CA . ASN A 1 94 ? 5.439 -4.597 -17.818 1.00 90.19 94 ASN A CA 1
ATOM 766 C C . ASN A 1 94 ? 6.707 -3.750 -17.767 1.00 90.19 94 ASN A C 1
ATOM 768 O O . ASN A 1 94 ? 7.132 -3.212 -18.792 1.00 90.19 94 ASN A O 1
ATOM 772 N N . ASN A 1 95 ? 7.338 -3.659 -16.598 1.00 90.69 95 ASN A N 1
ATOM 773 C CA . ASN A 1 95 ? 8.578 -2.917 -16.448 1.00 90.69 95 ASN A CA 1
ATOM 774 C C . ASN A 1 95 ? 9.723 -3.570 -17.248 1.00 90.69 95 ASN A C 1
ATOM 776 O O . ASN A 1 95 ? 10.441 -2.891 -17.987 1.00 90.69 95 ASN A O 1
ATOM 780 N N . VAL A 1 96 ? 9.842 -4.901 -17.186 1.00 93.50 96 VAL A N 1
ATOM 781 C CA . VAL A 1 96 ? 10.811 -5.670 -17.985 1.00 93.50 96 VAL A CA 1
ATOM 782 C C . VAL A 1 96 ? 10.575 -5.455 -19.479 1.00 93.50 96 VAL A C 1
ATOM 784 O O . VAL A 1 96 ? 11.511 -5.094 -20.191 1.00 93.50 96 VAL A O 1
ATOM 787 N N . VAL A 1 97 ? 9.337 -5.606 -19.958 1.00 92.38 97 VAL A N 1
ATOM 788 C CA . VAL A 1 97 ? 8.982 -5.417 -21.374 1.00 92.38 97 VAL A CA 1
ATOM 789 C C . VAL A 1 97 ? 9.295 -3.993 -21.835 1.00 92.38 97 VAL A C 1
ATOM 791 O O . VAL A 1 97 ? 9.902 -3.810 -22.893 1.00 92.38 97 VAL A O 1
ATOM 794 N N . LYS A 1 98 ? 8.936 -2.980 -21.038 1.00 90.94 98 LYS A N 1
ATOM 795 C CA . LYS A 1 98 ? 9.218 -1.566 -21.327 1.00 90.94 98 LYS A CA 1
ATOM 796 C C . LYS A 1 98 ? 10.715 -1.324 -21.514 1.00 90.94 98 LYS A C 1
ATOM 798 O O . LYS A 1 98 ? 11.128 -0.734 -22.514 1.00 90.94 98 LYS A O 1
ATOM 803 N N . HIS A 1 99 ? 11.538 -1.799 -20.581 1.00 92.44 99 HIS A N 1
ATOM 804 C CA . HIS A 1 99 ? 12.985 -1.603 -20.646 1.00 92.44 99 HIS A CA 1
ATOM 805 C C . HIS A 1 99 ? 13.665 -2.447 -21.725 1.00 92.44 99 HIS A C 1
ATOM 807 O O . HIS A 1 99 ? 14.610 -1.966 -22.353 1.00 92.44 99 HIS A O 1
ATOM 813 N N . ALA A 1 100 ? 13.191 -3.670 -21.967 1.00 92.69 100 ALA A N 1
ATOM 814 C CA . ALA A 1 100 ? 13.694 -4.522 -23.037 1.00 92.69 100 ALA A CA 1
ATOM 815 C C . ALA A 1 100 ? 13.449 -3.875 -24.405 1.00 92.69 100 ALA A C 1
ATOM 817 O O . ALA A 1 100 ? 14.397 -3.703 -25.167 1.00 92.69 100 ALA A O 1
ATOM 818 N N . LYS A 1 101 ? 12.219 -3.414 -24.679 1.00 88.19 101 LYS A N 1
ATOM 819 C CA . LYS A 1 101 ? 11.865 -2.724 -25.933 1.00 88.19 101 LYS A CA 1
ATOM 820 C C . LYS A 1 101 ? 12.707 -1.473 -26.172 1.00 88.19 101 LYS A C 1
ATOM 822 O O . LYS A 1 101 ? 13.190 -1.274 -27.277 1.00 88.19 101 LYS A O 1
ATOM 827 N N . ALA A 1 102 ? 12.931 -0.662 -25.138 1.00 90.06 102 ALA A N 1
ATOM 828 C CA . ALA A 1 102 ? 13.742 0.551 -25.260 1.00 90.06 102 ALA A CA 1
ATOM 829 C C . ALA A 1 102 ? 15.219 0.269 -25.599 1.00 90.06 102 ALA A C 1
ATOM 831 O O . ALA A 1 102 ? 15.892 1.113 -26.188 1.00 90.06 102 ALA A O 1
ATOM 832 N N . LYS A 1 103 ? 15.742 -0.900 -25.207 1.00 90.44 103 LYS A N 1
ATOM 833 C CA . LYS A 1 103 ? 17.143 -1.293 -25.429 1.00 90.44 103 LYS A CA 1
ATOM 834 C C . LYS A 1 103 ? 17.335 -2.193 -26.651 1.00 90.44 103 LYS A C 1
ATOM 836 O O . LYS A 1 103 ? 18.459 -2.308 -27.141 1.00 90.44 103 LYS A O 1
ATOM 841 N N . TRP A 1 104 ? 16.277 -2.844 -27.124 1.00 87.50 104 TRP A N 1
ATOM 842 C CA . TRP A 1 104 ? 16.334 -3.782 -28.235 1.00 87.50 104 TRP A CA 1
ATOM 843 C C . TRP A 1 104 ? 16.583 -3.051 -29.559 1.00 87.50 104 TRP A C 1
ATOM 845 O O . TRP A 1 104 ? 15.805 -2.196 -29.967 1.00 87.50 104 TRP A O 1
ATOM 855 N N . LYS A 1 105 ? 17.682 -3.404 -30.235 1.00 83.00 105 LYS A N 1
ATOM 856 C CA . LYS A 1 105 ? 18.059 -2.878 -31.563 1.00 83.00 105 LYS A CA 1
ATOM 857 C C . LYS A 1 105 ? 17.977 -3.928 -32.675 1.00 83.00 105 LYS A C 1
ATOM 859 O O . LYS A 1 105 ? 18.281 -3.619 -33.822 1.00 83.00 105 LYS A O 1
ATOM 864 N N . GLY A 1 106 ? 17.645 -5.173 -32.332 1.00 76.62 106 GLY A N 1
ATOM 865 C CA . GLY A 1 106 ? 17.492 -6.247 -33.308 1.00 76.62 106 GLY A CA 1
ATOM 866 C C . GLY A 1 106 ? 16.178 -6.118 -34.079 1.00 76.62 106 GLY A C 1
ATOM 867 O O . GLY A 1 106 ? 15.282 -5.385 -33.651 1.00 76.62 106 GLY A O 1
ATOM 868 N N . PRO A 1 107 ? 16.006 -6.850 -35.190 1.00 67.06 107 PRO A N 1
ATOM 869 C CA . PRO A 1 107 ? 14.677 -7.025 -35.750 1.00 67.06 107 PRO A CA 1
ATOM 870 C C . PRO A 1 107 ? 13.786 -7.629 -34.659 1.00 67.06 107 PRO A C 1
ATOM 872 O O . PRO A 1 107 ? 14.161 -8.610 -34.014 1.00 67.06 107 PRO A O 1
ATOM 875 N N . ILE A 1 108 ? 12.622 -7.027 -34.408 1.00 61.84 108 ILE A N 1
ATOM 876 C CA . ILE A 1 108 ? 11.527 -7.776 -33.795 1.00 61.84 108 ILE A CA 1
ATOM 877 C C . ILE A 1 108 ? 11.174 -8.781 -34.884 1.00 61.84 108 ILE A C 1
ATOM 879 O O . ILE A 1 108 ? 10.504 -8.420 -35.851 1.00 61.84 108 ILE A O 1
ATOM 883 N N . ALA A 1 109 ? 11.726 -9.998 -34.807 1.00 57.72 109 ALA A N 1
ATOM 884 C CA . ALA A 1 109 ? 11.155 -11.107 -35.555 1.00 57.72 109 ALA A CA 1
ATOM 885 C C . ALA A 1 109 ? 9.668 -11.035 -35.241 1.00 57.72 109 ALA A C 1
ATOM 887 O O . ALA A 1 109 ? 9.342 -10.963 -34.054 1.00 57.72 109 ALA A O 1
ATOM 888 N N . ALA A 1 110 ? 8.827 -10.873 -36.269 1.00 52.84 110 ALA A N 1
ATOM 889 C CA . ALA A 1 110 ? 7.391 -10.759 -36.092 1.00 52.84 110 ALA A CA 1
ATOM 890 C C . ALA A 1 110 ? 7.006 -11.864 -35.118 1.00 52.84 110 ALA A C 1
ATOM 892 O O . ALA A 1 110 ? 7.148 -13.043 -35.438 1.00 52.84 110 ALA A O 1
ATOM 893 N N . VAL A 1 111 ? 6.682 -11.470 -33.886 1.00 53.69 111 VAL A N 1
ATOM 894 C CA . VAL A 1 111 ? 6.114 -12.393 -32.926 1.00 53.69 111 VAL A CA 1
ATOM 895 C C . VAL A 1 111 ? 4.812 -12.713 -33.619 1.00 53.69 111 VAL A C 1
ATOM 897 O O . VAL A 1 111 ? 3.959 -11.830 -33.743 1.00 53.69 111 VAL A O 1
ATOM 900 N N . GLY A 1 112 ? 4.748 -13.893 -34.238 1.00 56.34 112 GLY A N 1
ATOM 901 C CA . GLY A 1 112 ? 3.493 -14.381 -34.765 1.00 56.34 112 GLY A CA 1
ATOM 902 C C . GLY A 1 112 ? 2.473 -14.257 -33.640 1.00 56.34 112 GLY A C 1
ATOM 903 O O . GLY A 1 112 ? 2.842 -14.275 -32.461 1.00 56.34 112 GLY A O 1
ATOM 904 N N . ASP A 1 113 ? 1.223 -14.017 -34.009 1.00 59.41 113 ASP A N 1
ATOM 905 C CA . ASP A 1 113 ? 0.111 -13.934 -33.065 1.00 59.41 113 ASP A CA 1
ATOM 906 C C . ASP A 1 113 ? 0.216 -14.978 -31.935 1.00 59.41 113 ASP A C 1
ATOM 908 O O . ASP A 1 113 ? 0.831 -16.039 -32.084 1.00 59.41 113 ASP A O 1
ATOM 912 N N . GLU A 1 114 ? -0.362 -14.662 -30.769 1.00 59.66 114 GLU A N 1
ATOM 913 C CA . GLU A 1 114 ? -0.319 -15.543 -29.589 1.00 59.66 114 GLU A CA 1
ATOM 914 C C . GLU A 1 114 ? -0.739 -16.986 -29.920 1.00 59.66 114 GLU A C 1
ATOM 916 O O . GLU A 1 114 ? -0.255 -17.929 -29.298 1.00 59.66 114 GLU A O 1
ATOM 921 N N . GLU A 1 115 ? -1.577 -17.152 -30.945 1.00 58.44 115 GLU A N 1
ATOM 922 C CA . GLU A 1 115 ? -2.012 -18.427 -31.502 1.00 58.44 115 GLU A CA 1
ATOM 923 C C . GLU A 1 115 ? -0.856 -19.221 -32.139 1.00 58.44 115 GLU A C 1
ATOM 925 O O . GLU A 1 115 ? -0.668 -20.393 -31.811 1.00 58.44 115 GLU A O 1
ATOM 930 N N . SER A 1 116 ? -0.003 -18.594 -32.955 1.00 58.81 116 SER A N 1
ATOM 931 C CA . SER A 1 116 ? 1.200 -19.238 -33.502 1.00 58.81 116 SER A CA 1
ATOM 932 C C . SER A 1 116 ? 2.232 -19.616 -32.432 1.00 58.81 116 SER A C 1
ATOM 934 O O . SER A 1 116 ? 2.910 -20.637 -32.560 1.00 58.81 116 SER A O 1
ATOM 936 N N . LEU A 1 117 ? 2.334 -18.829 -31.356 1.00 63.53 117 LEU A N 1
ATOM 937 C CA . LEU A 1 117 ? 3.270 -19.072 -30.257 1.00 63.53 117 LEU A CA 1
ATOM 938 C C . LEU A 1 117 ? 2.771 -20.212 -29.361 1.00 63.53 117 LEU A C 1
ATOM 940 O O . LEU A 1 117 ? 3.548 -21.078 -28.960 1.00 63.53 117 LEU A O 1
ATOM 944 N N . ALA A 1 118 ? 1.458 -20.265 -29.117 1.00 62.28 118 ALA A N 1
ATOM 945 C CA . ALA A 1 118 ? 0.802 -21.398 -28.476 1.00 62.28 118 ALA A CA 1
ATOM 946 C C . ALA A 1 118 ? 0.943 -22.679 -29.314 1.00 62.28 118 ALA A C 1
ATOM 948 O O . ALA A 1 118 ? 1.264 -23.729 -28.757 1.00 62.28 118 ALA A O 1
ATOM 949 N N . GLN A 1 119 ? 0.793 -22.594 -30.640 1.00 64.44 119 GLN A N 1
ATOM 950 C CA . GLN A 1 119 ? 0.994 -23.729 -31.540 1.00 64.44 119 GLN A CA 1
ATOM 951 C C . GLN A 1 119 ? 2.449 -24.222 -31.521 1.00 64.44 119 GLN A C 1
ATOM 953 O O . GLN A 1 119 ? 2.678 -25.425 -31.418 1.00 64.44 119 GLN A O 1
ATOM 958 N N . GLN A 1 120 ? 3.433 -23.316 -31.527 1.00 64.06 120 GLN A N 1
ATOM 959 C CA . GLN A 1 120 ? 4.850 -23.676 -31.397 1.00 64.06 120 GLN A CA 1
ATOM 960 C C . GLN A 1 120 ? 5.152 -24.379 -30.068 1.00 64.06 120 GLN A C 1
ATOM 962 O O . GLN A 1 120 ? 5.841 -25.397 -30.060 1.00 64.06 120 GLN A O 1
ATOM 967 N N . LEU A 1 121 ? 4.593 -23.898 -28.954 1.00 61.78 121 LEU A N 1
ATOM 968 C CA . LEU A 1 121 ? 4.757 -24.535 -27.643 1.00 61.78 121 LEU A CA 1
ATOM 969 C C . LEU A 1 121 ? 4.085 -25.919 -27.576 1.00 61.78 121 LEU A C 1
ATOM 971 O O . LEU A 1 121 ? 4.629 -26.846 -26.966 1.00 61.78 121 LEU A O 1
ATOM 975 N N . MET A 1 122 ? 2.922 -26.091 -28.214 1.00 66.94 122 MET A N 1
ATOM 976 C CA . MET A 1 122 ? 2.257 -27.396 -28.321 1.00 66.94 122 MET A CA 1
ATOM 977 C C . MET A 1 122 ? 3.057 -28.377 -29.192 1.00 66.94 122 MET A C 1
ATOM 979 O O . MET A 1 122 ? 3.212 -29.540 -28.811 1.00 66.94 122 MET A O 1
ATOM 983 N N . ASP A 1 123 ? 3.632 -27.910 -30.302 1.00 63.62 123 ASP A N 1
ATOM 984 C CA . ASP A 1 123 ? 4.456 -28.720 -31.204 1.00 63.62 123 ASP A CA 1
ATOM 985 C C . ASP A 1 123 ? 5.790 -29.133 -30.554 1.00 63.62 123 ASP A C 1
ATOM 987 O O . ASP A 1 123 ? 6.212 -30.286 -30.681 1.00 63.62 123 ASP A O 1
ATOM 991 N N . GLU A 1 124 ? 6.432 -28.244 -29.788 1.00 61.97 124 GLU A N 1
ATOM 992 C CA . GLU A 1 124 ? 7.631 -28.568 -29.000 1.00 61.97 124 GLU A CA 1
ATOM 993 C C . GLU A 1 124 ? 7.331 -29.600 -27.898 1.00 61.97 124 GLU A C 1
ATOM 995 O O . GLU A 1 124 ? 8.126 -30.515 -27.662 1.00 61.97 124 GLU A O 1
ATOM 1000 N N . THR A 1 125 ? 6.150 -29.524 -27.274 1.00 62.75 125 THR A N 1
ATOM 1001 C CA . THR A 1 125 ? 5.698 -30.499 -26.265 1.00 62.75 125 THR A CA 1
ATOM 1002 C C . THR A 1 125 ? 5.426 -31.874 -26.891 1.00 62.75 125 THR A C 1
ATOM 1004 O O . THR A 1 125 ? 5.803 -32.905 -26.325 1.00 62.75 125 THR A O 1
ATOM 1007 N N . ALA A 1 126 ? 4.842 -31.907 -28.093 1.00 60.97 126 ALA A N 1
ATOM 1008 C CA . ALA A 1 126 ? 4.604 -33.137 -28.847 1.00 60.97 126 ALA A CA 1
ATOM 1009 C C . ALA A 1 126 ? 5.914 -33.804 -29.312 1.00 60.97 126 ALA A C 1
ATOM 1011 O O . ALA A 1 126 ? 6.040 -35.030 -29.271 1.00 60.97 126 ALA A O 1
ATOM 1012 N N . GLN A 1 127 ? 6.918 -33.010 -29.696 1.00 55.59 127 GLN A N 1
ATOM 1013 C CA . GLN A 1 127 ? 8.240 -33.513 -30.086 1.00 55.59 127 GLN A CA 1
ATOM 1014 C C . GLN A 1 127 ? 9.089 -33.947 -28.877 1.00 55.59 127 GLN A C 1
ATOM 1016 O O . GLN A 1 127 ? 9.846 -34.917 -28.975 1.00 55.59 127 GLN A O 1
ATOM 1021 N N . GLY A 1 128 ? 8.930 -33.298 -27.718 1.00 48.38 128 GLY A N 1
ATOM 1022 C CA . GLY A 1 128 ? 9.568 -33.692 -26.457 1.00 48.38 128 GLY A CA 1
ATOM 1023 C C . GLY A 1 128 ? 9.049 -35.020 -25.889 1.00 48.38 128 GLY A C 1
ATOM 1024 O O . GLY A 1 128 ? 9.823 -35.795 -25.325 1.00 48.38 128 GLY A O 1
ATOM 1025 N N . ALA A 1 129 ? 7.771 -35.344 -26.109 1.00 49.59 129 ALA A N 1
ATOM 1026 C CA . ALA A 1 129 ? 7.175 -36.611 -25.676 1.00 49.59 129 ALA A CA 1
ATOM 1027 C C . ALA A 1 129 ? 7.724 -37.844 -26.428 1.00 49.59 129 ALA A C 1
ATOM 1029 O O . ALA A 1 129 ? 7.668 -38.960 -25.911 1.00 49.59 129 ALA A O 1
ATOM 1030 N N . ALA A 1 130 ? 8.308 -37.660 -27.619 1.00 46.72 130 ALA A N 1
ATOM 1031 C CA . ALA A 1 130 ? 8.866 -38.743 -28.435 1.00 46.72 130 ALA A CA 1
ATOM 1032 C C . ALA A 1 130 ? 10.292 -39.179 -28.025 1.00 46.72 130 ALA A C 1
ATOM 1034 O O . ALA A 1 130 ? 10.833 -40.132 -28.588 1.00 46.72 130 ALA A O 1
ATOM 1035 N N . LYS A 1 131 ? 10.915 -38.512 -27.042 1.00 49.16 131 LYS A N 1
ATOM 1036 C CA . LYS A 1 131 ? 12.245 -38.853 -26.506 1.00 49.16 131 LYS A C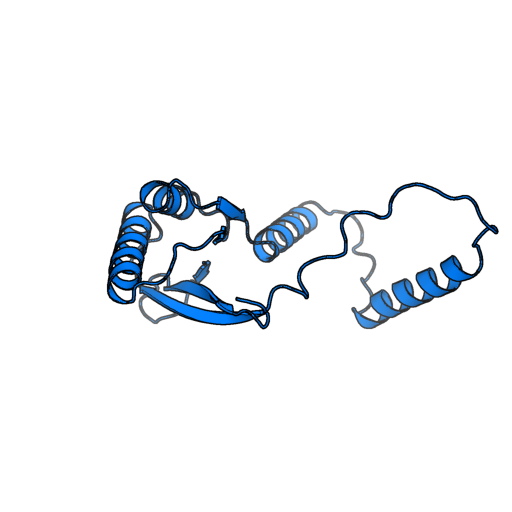A 1
ATOM 1037 C C . LYS A 1 131 ? 12.228 -38.943 -24.976 1.00 49.16 131 LYS A C 1
ATOM 1039 O O . LYS A 1 131 ? 12.944 -38.210 -24.303 1.00 49.16 131 LYS A O 1
ATOM 1044 N N . LEU A 1 132 ? 11.466 -39.878 -24.408 1.00 34.28 132 LEU A N 1
ATOM 1045 C CA . LEU A 1 132 ? 11.760 -40.351 -23.050 1.00 34.28 132 LEU A CA 1
ATOM 1046 C C . LEU A 1 132 ? 12.612 -41.629 -23.112 1.00 34.28 132 LEU A C 1
ATOM 1048 O O . LEU A 1 132 ? 12.140 -42.647 -23.619 1.00 34.28 132 LEU A O 1
ATOM 1052 N N . PRO A 1 133 ? 13.842 -41.628 -22.564 1.00 33.78 133 PRO A N 1
ATOM 1053 C CA . PRO A 1 133 ? 14.514 -42.861 -22.190 1.00 33.78 133 PRO A CA 1
ATOM 1054 C C . PRO A 1 133 ? 13.731 -43.529 -21.056 1.00 33.78 133 PRO A C 1
ATOM 1056 O O . PRO A 1 133 ? 13.301 -42.879 -20.100 1.00 33.78 133 PRO A O 1
ATOM 1059 N N . THR A 1 134 ? 13.568 -44.843 -21.144 1.00 42.12 134 THR A N 1
ATOM 1060 C CA . THR A 1 134 ? 13.030 -45.676 -20.068 1.00 42.12 134 THR A CA 1
ATOM 1061 C C . THR A 1 134 ? 13.843 -45.518 -18.779 1.00 42.12 134 THR A C 1
ATOM 1063 O O . THR A 1 134 ? 15.035 -45.804 -18.762 1.00 42.12 134 THR A O 1
ATOM 1066 N N . ALA A 1 135 ? 13.147 -45.112 -17.713 1.00 42.06 135 ALA A N 1
ATOM 1067 C CA . ALA A 1 135 ? 13.442 -45.288 -16.287 1.00 42.06 135 ALA A CA 1
ATOM 1068 C C . ALA A 1 135 ? 14.864 -44.964 -15.772 1.00 42.06 135 ALA A C 1
ATOM 1070 O O . ALA A 1 135 ? 15.767 -45.795 -15.779 1.00 42.06 135 ALA A O 1
ATOM 1071 N N . GLY A 1 136 ? 14.980 -43.810 -15.109 1.00 33.06 136 GLY A N 1
ATOM 1072 C CA . GLY A 1 136 ? 15.968 -43.550 -14.061 1.00 33.06 136 GLY A CA 1
ATOM 1073 C C . GLY A 1 136 ? 15.336 -42.649 -13.001 1.00 33.06 136 GLY A C 1
ATOM 1074 O O . GLY A 1 136 ? 15.003 -41.505 -13.292 1.00 33.06 136 GLY A O 1
ATOM 1075 N N . LYS A 1 137 ? 15.100 -43.170 -11.791 1.00 44.66 137 LYS A N 1
ATOM 1076 C CA . LYS A 1 137 ? 14.518 -42.407 -10.673 1.00 44.66 137 LYS A CA 1
ATOM 1077 C C . LYS A 1 137 ? 15.441 -41.232 -10.322 1.00 44.66 137 LYS A C 1
ATOM 1079 O O . LYS A 1 137 ? 16.561 -41.466 -9.875 1.00 44.66 137 LYS A O 1
ATOM 1084 N N . SER A 1 138 ? 14.971 -39.995 -10.487 1.00 34.16 138 SER A N 1
ATOM 1085 C CA . SER A 1 138 ? 15.620 -38.794 -9.948 1.00 34.16 138 SER A CA 1
ATOM 1086 C C . SER A 1 138 ? 14.673 -38.092 -8.964 1.00 34.16 138 SER A C 1
ATOM 1088 O O . SER A 1 138 ? 13.463 -38.017 -9.172 1.00 34.16 138 SER A O 1
ATOM 1090 N N . ASN A 1 139 ? 15.228 -37.662 -7.831 1.00 36.25 139 ASN A N 1
ATOM 1091 C CA . ASN A 1 139 ? 14.511 -37.220 -6.632 1.00 36.25 139 ASN A CA 1
ATOM 1092 C C . ASN A 1 139 ? 14.151 -35.725 -6.667 1.00 36.25 139 ASN A C 1
ATOM 1094 O O . ASN A 1 139 ? 14.598 -34.961 -5.815 1.00 36.25 139 ASN A O 1
ATOM 1098 N N . TYR A 1 140 ? 13.316 -35.305 -7.614 1.00 32.94 140 TYR A N 1
ATOM 1099 C CA . TYR A 1 140 ? 12.694 -33.974 -7.586 1.00 32.94 140 TYR A CA 1
ATOM 1100 C C . TYR A 1 140 ? 11.179 -34.110 -7.755 1.00 32.94 140 TYR A C 1
ATOM 1102 O O . TYR A 1 140 ? 10.622 -33.880 -8.820 1.00 32.94 140 TYR A O 1
ATOM 1110 N N . GLY A 1 141 ? 10.524 -34.559 -6.682 1.00 32.28 141 GLY A N 1
ATOM 1111 C CA . GLY A 1 141 ? 9.081 -34.804 -6.615 1.00 32.28 141 GLY A CA 1
ATOM 1112 C C . GLY A 1 141 ? 8.478 -34.372 -5.279 1.00 32.28 141 GLY A C 1
ATOM 1113 O O . GLY A 1 141 ? 7.658 -35.080 -4.704 1.00 32.28 141 GLY A O 1
ATOM 1114 N N . HIS A 1 142 ? 8.916 -33.233 -4.750 1.00 38.00 142 HIS A N 1
ATOM 1115 C CA . HIS A 1 142 ? 8.316 -32.607 -3.576 1.00 38.00 142 HIS A CA 1
ATOM 1116 C C . HIS A 1 142 ? 8.253 -31.102 -3.843 1.00 38.00 142 HIS A C 1
ATOM 1118 O O . HIS A 1 142 ? 9.202 -30.573 -4.408 1.00 38.00 142 HIS A O 1
ATOM 1124 N N . PHE A 1 143 ? 7.152 -30.448 -3.469 1.00 33.97 143 PHE A N 1
ATOM 1125 C CA . PHE A 1 143 ? 6.790 -29.039 -3.722 1.00 33.97 143 PHE A CA 1
ATOM 1126 C C . PHE A 1 143 ? 5.859 -28.726 -4.901 1.00 33.97 143 PHE A C 1
ATOM 1128 O O . PHE A 1 143 ? 5.851 -27.590 -5.348 1.00 33.97 143 PHE A O 1
ATOM 1135 N N . ILE A 1 144 ? 4.994 -29.646 -5.345 1.00 36.91 144 ILE A N 1
ATOM 1136 C CA . ILE A 1 144 ? 3.676 -29.249 -5.887 1.00 36.91 144 ILE A CA 1
ATOM 1137 C C . ILE A 1 144 ? 2.633 -30.294 -5.477 1.00 36.91 144 ILE A C 1
ATOM 1139 O O . ILE A 1 144 ? 2.215 -31.130 -6.267 1.00 36.91 144 ILE A O 1
ATOM 1143 N N . HIS A 1 145 ? 2.269 -30.292 -4.199 1.00 32.00 145 HIS A N 1
ATOM 1144 C CA . HIS A 1 145 ? 1.000 -30.821 -3.706 1.00 32.00 145 HIS A CA 1
ATOM 1145 C C . HIS A 1 145 ? 0.882 -30.374 -2.254 1.00 32.00 145 HIS A C 1
ATOM 1147 O O . HIS A 1 145 ? 1.642 -30.863 -1.426 1.00 32.00 145 HIS A O 1
ATOM 1153 N N . ASP A 1 146 ? 0.016 -29.396 -1.994 1.00 35.72 146 ASP A N 1
ATOM 1154 C CA . ASP A 1 146 ? -0.860 -29.325 -0.815 1.00 35.72 146 ASP A CA 1
ATOM 1155 C C . ASP A 1 146 ? -1.402 -27.898 -0.642 1.00 35.72 146 ASP A C 1
ATOM 1157 O O . ASP A 1 146 ? -0.760 -27.080 0.004 1.00 35.72 146 ASP A O 1
ATOM 1161 N N . GLN A 1 147 ? -2.556 -27.595 -1.253 1.00 35.38 147 GLN A N 1
ATOM 1162 C CA . GLN A 1 147 ? -3.550 -26.641 -0.718 1.00 35.38 147 GLN A CA 1
ATOM 1163 C C . GLN A 1 147 ? -4.984 -27.005 -1.164 1.00 35.38 147 GLN A C 1
ATOM 1165 O O . GLN A 1 147 ? -5.834 -26.142 -1.360 1.00 35.38 147 GLN A O 1
ATOM 1170 N N . THR A 1 148 ? -5.286 -28.298 -1.316 1.00 34.16 148 THR A N 1
ATOM 1171 C CA . THR A 1 148 ? -6.652 -28.797 -1.591 1.00 34.16 148 THR A CA 1
ATOM 1172 C C . THR A 1 148 ? -7.178 -29.713 -0.484 1.00 34.16 148 THR A C 1
ATOM 1174 O O . THR A 1 148 ? -7.998 -30.591 -0.738 1.00 34.16 148 THR A O 1
ATOM 1177 N N . GLY A 1 149 ? -6.758 -29.500 0.767 1.00 32.47 149 GLY A N 1
ATOM 1178 C CA . GLY A 1 149 ? -7.266 -30.287 1.888 1.00 32.47 149 GLY A CA 1
ATOM 1179 C C . GLY A 1 149 ? -6.976 -29.705 3.266 1.00 32.47 149 GLY A C 1
ATOM 1180 O O . GLY A 1 149 ? -6.100 -30.200 3.958 1.00 32.47 149 GLY A O 1
ATOM 1181 N N . LEU A 1 150 ? -7.761 -28.717 3.703 1.00 30.84 150 LEU A N 1
ATOM 1182 C CA . LEU A 1 150 ? -8.007 -28.479 5.133 1.00 30.84 150 LEU A CA 1
ATOM 1183 C C . LEU A 1 150 ? -9.388 -27.836 5.334 1.00 30.84 150 LEU A C 1
ATOM 1185 O O . LEU A 1 150 ? -9.546 -26.671 5.678 1.00 30.84 150 LEU A O 1
ATOM 1189 N N . LEU A 1 151 ? -10.405 -28.657 5.066 1.00 31.30 151 LEU A N 1
ATOM 1190 C CA . LEU A 1 151 ? -11.707 -28.611 5.723 1.00 31.30 151 LEU A CA 1
ATOM 1191 C C . LEU A 1 151 ? -11.724 -29.773 6.722 1.00 31.30 151 LEU A C 1
ATOM 1193 O O . LEU A 1 151 ? -11.889 -30.916 6.306 1.00 31.30 151 LEU A O 1
ATOM 1197 N N . ALA A 1 152 ? -11.517 -29.481 8.004 1.00 28.78 152 ALA A N 1
ATOM 1198 C CA . ALA A 1 152 ? -12.089 -30.196 9.147 1.00 28.78 152 ALA A CA 1
ATOM 1199 C C . ALA A 1 152 ? -11.632 -29.520 10.453 1.00 28.78 152 ALA A C 1
ATOM 1201 O O . ALA A 1 152 ? -10.430 -29.403 10.681 1.00 28.78 152 ALA A O 1
ATOM 1202 N N . ALA A 1 153 ? -12.626 -29.199 11.293 1.00 31.98 153 ALA A N 1
ATOM 1203 C CA . ALA A 1 153 ? -12.601 -28.569 12.623 1.00 31.98 153 ALA A CA 1
ATOM 1204 C C . ALA A 1 153 ? -12.627 -27.032 12.650 1.00 31.98 153 ALA A C 1
ATOM 1206 O O . ALA A 1 153 ? -11.607 -26.389 12.327 1.00 31.98 153 ALA A O 1
#

Organism: NCBI:txid708192

Sequence (153 aa):
MDATYNVNRFNPPLFEINGISAINSTFPIAYGLGPHEDEEYFTWCFRQLEELRQEVKISLPHVIISDFDKALKNAALAVYPNVQQRICLWHIINNVVKHAKAKWKGPIAAVGDEESLAQQLMDETAQGAAKLPTAGKSNYGHFIHDQTGLLAA

Mean predicted aligned error: 14.14 Å